Protein AF-A0A0T5VV57-F1 (afdb_monomer_lite)

Radius of gyration: 24.85 Å; chains: 1; bounding box: 82×25×49 Å

Structure (mmCIF, N/CA/C/O backbone):
data_AF-A0A0T5VV57-F1
#
_entry.id   AF-A0A0T5VV57-F1
#
loop_
_atom_site.group_PDB
_atom_site.id
_atom_site.type_symbol
_atom_site.label_atom_id
_atom_site.label_alt_id
_atom_site.label_comp_id
_atom_site.label_asym_id
_atom_site.label_entity_id
_atom_site.label_seq_id
_atom_site.pdbx_PDB_ins_code
_atom_site.Cartn_x
_atom_site.Cartn_y
_atom_site.Cartn_z
_atom_site.occupancy
_atom_site.B_iso_or_equiv
_atom_site.auth_seq_id
_atom_site.auth_comp_id
_atom_site.auth_asym_id
_atom_site.auth_atom_id
_atom_site.pdbx_PDB_model_num
ATOM 1 N N . MET A 1 1 ? -68.385 -3.694 -32.084 1.00 49.56 1 MET A N 1
ATOM 2 C CA . MET A 1 1 ? -67.050 -3.762 -32.719 1.00 49.56 1 MET A CA 1
ATOM 3 C C . MET A 1 1 ? -66.173 -4.662 -31.846 1.00 49.56 1 MET A C 1
ATOM 5 O O . MET A 1 1 ? -65.820 -4.263 -30.746 1.00 49.56 1 MET A O 1
ATOM 9 N N . LYS A 1 2 ? -65.980 -5.934 -32.231 1.00 52.09 2 LYS A N 1
ATOM 10 C CA . LYS A 1 2 ? -65.288 -6.943 -31.405 1.00 52.09 2 LYS A CA 1
ATOM 11 C C . LYS A 1 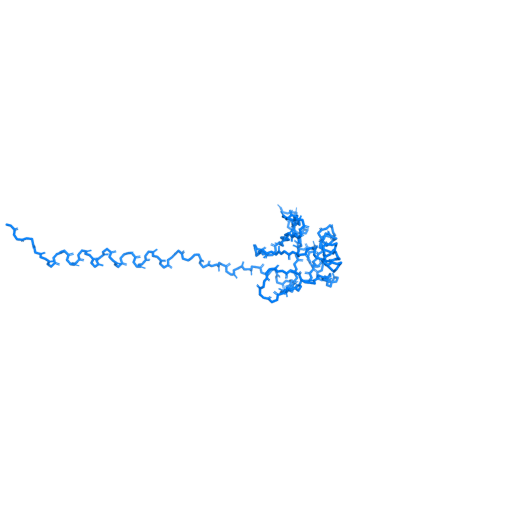2 ? -63.783 -6.840 -31.651 1.00 52.09 2 LYS A C 1
ATOM 13 O O . LYS A 1 2 ? -63.313 -7.207 -32.724 1.00 52.09 2 LYS A O 1
ATOM 18 N N . ILE A 1 3 ? -63.046 -6.303 -30.684 1.00 55.78 3 ILE A N 1
ATOM 19 C CA . ILE A 1 3 ? -61.584 -6.239 -30.744 1.00 55.78 3 ILE A CA 1
ATOM 20 C C . ILE A 1 3 ? -61.056 -7.668 -30.595 1.00 55.78 3 ILE A C 1
ATOM 22 O O . ILE A 1 3 ? -61.344 -8.352 -29.615 1.00 55.78 3 ILE A O 1
ATOM 26 N N . ASN A 1 4 ? -60.335 -8.136 -31.613 1.00 55.25 4 ASN A N 1
ATOM 27 C CA . ASN A 1 4 ? -59.806 -9.491 -31.683 1.00 55.25 4 ASN A CA 1
ATOM 28 C C . ASN A 1 4 ? -58.661 -9.656 -30.675 1.00 55.25 4 ASN A C 1
ATOM 30 O O . ASN A 1 4 ? -57.563 -9.131 -30.869 1.00 55.25 4 ASN A O 1
ATOM 34 N N . THR A 1 5 ? -58.901 -10.435 -29.623 1.00 54.62 5 THR A N 1
ATOM 35 C CA . THR A 1 5 ? -57.970 -10.679 -28.511 1.00 54.62 5 THR A CA 1
ATOM 36 C C . THR A 1 5 ? -56.606 -11.205 -28.979 1.00 54.62 5 THR A C 1
ATOM 38 O O . THR A 1 5 ? -55.586 -10.922 -28.357 1.00 54.62 5 THR A O 1
ATOM 41 N N . LYS A 1 6 ? -56.550 -11.894 -30.130 1.00 55.94 6 LYS A N 1
ATOM 42 C CA . LYS A 1 6 ? -55.302 -12.393 -30.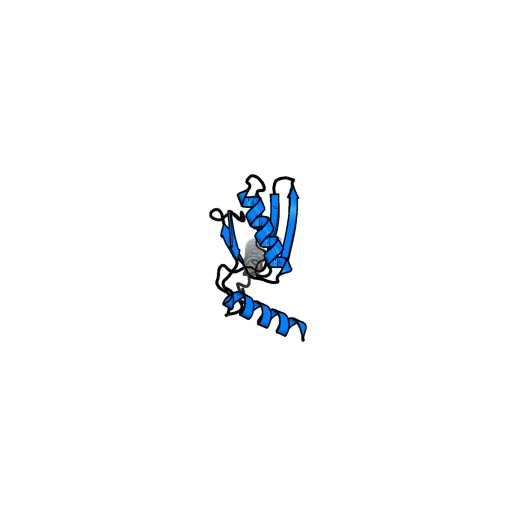738 1.00 55.94 6 LYS A CA 1
ATOM 43 C C . LYS A 1 6 ? -54.309 -11.284 -31.119 1.00 55.94 6 LYS A C 1
ATOM 45 O O . LYS A 1 6 ? -53.106 -11.510 -31.043 1.00 55.94 6 LYS A O 1
ATOM 50 N N . VAL A 1 7 ? -54.786 -10.089 -31.479 1.00 56.88 7 VAL A N 1
ATOM 51 C CA . VAL A 1 7 ? -53.911 -8.963 -31.862 1.00 56.88 7 VAL A CA 1
ATOM 52 C C . VAL A 1 7 ? -53.219 -8.368 -30.632 1.00 56.88 7 VAL A C 1
ATOM 54 O O . VAL A 1 7 ? -52.047 -8.005 -30.692 1.00 56.88 7 VAL A O 1
ATOM 57 N N . ILE A 1 8 ? -53.910 -8.354 -29.488 1.00 57.00 8 ILE A N 1
ATOM 58 C CA . ILE A 1 8 ? -53.387 -7.821 -28.224 1.00 57.00 8 ILE A CA 1
ATOM 59 C C . ILE A 1 8 ? -52.263 -8.720 -27.691 1.00 57.00 8 ILE A C 1
ATOM 61 O O . ILE A 1 8 ? -51.193 -8.224 -27.346 1.00 57.00 8 ILE A O 1
ATOM 65 N N . TYR A 1 9 ? -52.451 -10.045 -27.704 1.00 53.38 9 TYR A N 1
ATOM 66 C CA . TYR A 1 9 ? -51.415 -10.982 -27.248 1.00 53.38 9 TYR A CA 1
ATOM 67 C C . TYR A 1 9 ? -50.143 -10.927 -28.102 1.00 53.38 9 TYR A C 1
ATOM 69 O O . TYR A 1 9 ? -49.041 -11.005 -27.561 1.00 53.38 9 TYR A O 1
ATOM 77 N N . SER A 1 10 ? -50.271 -10.727 -29.418 1.00 55.66 10 SER A N 1
ATOM 78 C CA . SER A 1 10 ? -49.103 -10.626 -30.299 1.00 55.66 10 SER A CA 1
ATOM 79 C C . SER A 1 10 ? -48.283 -9.355 -30.049 1.00 55.66 10 SER A C 1
ATOM 81 O O . SER A 1 10 ? -47.063 -9.376 -30.201 1.00 55.66 10 SER A O 1
ATOM 83 N N . PHE A 1 11 ? -48.927 -8.261 -29.625 1.00 54.53 11 PHE A N 1
ATOM 84 C CA . PHE A 1 11 ? -48.243 -7.001 -29.327 1.00 54.53 11 PHE A CA 1
ATOM 85 C C . PHE A 1 11 ? -47.492 -7.055 -27.987 1.00 54.53 11 PHE A C 1
ATOM 87 O O . PHE A 1 11 ? -46.360 -6.587 -27.891 1.00 54.53 11 PHE A O 1
ATOM 94 N N . VAL A 1 12 ? -48.071 -7.702 -26.967 1.00 57.03 12 VAL A N 1
ATOM 95 C CA . VAL A 1 12 ? -47.432 -7.863 -25.645 1.00 57.03 12 VAL A CA 1
ATOM 96 C C . VAL A 1 12 ? -46.166 -8.724 -25.731 1.00 57.03 12 VAL A C 1
ATOM 98 O O . VAL A 1 12 ? -45.159 -8.411 -25.095 1.00 57.03 12 VAL A O 1
ATOM 101 N N . ILE A 1 13 ? -46.166 -9.761 -26.575 1.00 57.09 13 ILE A N 1
ATOM 102 C CA . ILE A 1 13 ? -44.978 -10.598 -26.798 1.00 57.09 13 ILE A CA 1
ATOM 103 C C . ILE A 1 13 ? -43.866 -9.795 -27.495 1.00 57.09 13 ILE A C 1
ATOM 105 O O . ILE A 1 13 ? -42.700 -9.911 -27.123 1.00 57.09 13 ILE A O 1
ATOM 109 N N . PHE A 1 14 ? -44.204 -8.918 -28.445 1.00 53.34 14 PHE A N 1
ATOM 110 C CA . PHE A 1 14 ? -43.205 -8.126 -29.172 1.00 53.34 14 PHE A CA 1
ATOM 111 C C . PHE A 1 14 ? -42.509 -7.073 -28.284 1.00 53.34 14 PHE A C 1
ATOM 113 O O . PHE A 1 14 ? -41.300 -6.852 -28.396 1.00 53.34 14 PHE A O 1
ATOM 120 N N . VAL A 1 15 ? -43.233 -6.477 -27.330 1.00 54.19 15 VAL A N 1
ATOM 121 C CA . VAL A 1 15 ? -42.646 -5.540 -26.352 1.00 54.19 15 VAL A CA 1
ATOM 122 C C . VAL A 1 15 ? -41.802 -6.280 -25.299 1.00 54.19 15 VAL A C 1
ATOM 124 O O . VAL A 1 15 ? -40.736 -5.802 -24.912 1.00 54.19 15 VAL A O 1
ATOM 127 N N . GLY A 1 16 ? -42.201 -7.489 -24.888 1.00 51.22 16 GLY A N 1
ATOM 128 C CA . GLY A 1 16 ? -41.431 -8.302 -23.935 1.00 51.22 16 GLY A CA 1
ATOM 129 C C . GLY A 1 16 ? -40.074 -8.779 -24.474 1.00 51.22 16 GLY A C 1
ATOM 130 O O . GLY A 1 16 ? -39.077 -8.771 -23.751 1.00 51.22 16 GLY A O 1
ATOM 131 N N . VAL A 1 17 ? -40.000 -9.145 -25.758 1.00 53.34 17 VAL A N 1
ATOM 132 C CA . VAL A 1 17 ? -38.754 -9.649 -26.371 1.00 53.34 17 VAL A CA 1
ATOM 133 C C . VAL A 1 17 ? -37.763 -8.516 -26.671 1.00 53.34 17 VAL A C 1
ATOM 135 O O . VAL A 1 17 ? -36.551 -8.699 -26.535 1.00 53.34 17 VAL A O 1
ATOM 138 N N . THR A 1 18 ? -38.250 -7.317 -27.000 1.00 49.44 18 THR A N 1
ATOM 139 C CA . THR A 1 18 ? -37.378 -6.144 -27.200 1.00 49.44 18 THR A CA 1
ATOM 140 C C . THR A 1 18 ? -36.776 -5.635 -25.886 1.00 49.44 18 THR A C 1
ATOM 142 O O . THR A 1 18 ? -35.612 -5.230 -25.876 1.00 49.44 18 THR A O 1
ATOM 145 N N . TYR A 1 19 ? -37.479 -5.769 -24.755 1.00 50.00 19 TYR A N 1
ATOM 146 C CA . TYR A 1 19 ? -36.909 -5.479 -23.432 1.00 50.00 19 TYR A CA 1
ATOM 147 C C . TYR A 1 19 ? -35.851 -6.499 -22.981 1.00 50.00 19 TYR A C 1
ATOM 149 O O . TYR A 1 19 ? -34.867 -6.117 -22.340 1.00 50.00 19 TYR A O 1
ATOM 157 N N . TRP A 1 20 ? -35.985 -7.779 -23.348 1.00 43.56 20 TRP A N 1
ATOM 158 C CA . TRP A 1 20 ? -34.991 -8.802 -22.989 1.00 43.56 20 TRP A CA 1
ATOM 159 C C . TRP A 1 20 ? -33.671 -8.638 -23.760 1.00 43.56 20 TRP A C 1
ATOM 161 O O . TRP A 1 20 ? -32.588 -8.843 -23.208 1.00 43.56 20 TRP A O 1
ATOM 171 N N . SER A 1 21 ? -33.725 -8.200 -25.019 1.00 45.62 21 SER A N 1
ATOM 172 C CA . SER A 1 21 ? -32.509 -7.934 -25.802 1.00 45.62 21 SER A CA 1
ATOM 173 C C . SER A 1 21 ? -31.800 -6.626 -25.431 1.00 45.62 21 SER A C 1
ATOM 175 O O . SER A 1 21 ? -30.623 -6.469 -25.756 1.00 45.62 21 SER A O 1
ATOM 177 N N . CYS A 1 22 ? -32.457 -5.705 -24.715 1.00 45.38 22 CYS A N 1
ATOM 178 C CA . CYS A 1 22 ? -31.867 -4.409 -24.367 1.00 45.38 22 CYS A CA 1
ATOM 179 C C . CYS A 1 22 ? -31.176 -4.379 -22.990 1.00 45.38 22 CYS A C 1
ATOM 181 O O . CYS A 1 22 ? -30.354 -3.501 -22.734 1.00 45.38 22 CYS A O 1
ATOM 183 N N . THR A 1 23 ? -31.432 -5.354 -22.111 1.00 48.75 23 THR A N 1
ATOM 184 C CA . THR A 1 23 ? -30.826 -5.407 -20.765 1.00 48.75 23 THR A CA 1
ATOM 185 C C . THR A 1 23 ? -29.548 -6.245 -20.688 1.00 48.75 23 THR A C 1
ATOM 187 O O . THR A 1 23 ? -28.760 -6.069 -19.761 1.00 48.75 23 THR A O 1
ATOM 190 N N . LYS A 1 24 ? -29.245 -7.079 -21.695 1.00 45.62 24 LYS A N 1
ATOM 191 C CA . LYS A 1 24 ? -27.979 -7.842 -21.739 1.00 45.62 24 LYS A CA 1
ATOM 192 C C . LYS A 1 24 ? -26.735 -7.027 -22.122 1.00 45.62 24 LYS A C 1
ATOM 194 O O . LYS A 1 24 ? -25.639 -7.571 -22.090 1.00 45.62 24 LYS A O 1
ATOM 199 N N . LYS A 1 25 ? -26.867 -5.737 -22.452 1.00 45.44 25 LYS A N 1
ATOM 200 C CA . LYS A 1 25 ? -25.730 -4.859 -22.809 1.00 45.44 25 LYS A CA 1
ATOM 201 C C . LYS A 1 25 ? -25.393 -3.785 -21.768 1.00 45.44 25 LYS A C 1
ATOM 203 O O . LYS A 1 25 ? -24.619 -2.881 -22.061 1.00 45.44 25 LYS A O 1
ATOM 208 N N . LEU A 1 26 ? -25.949 -3.886 -20.560 1.00 42.72 26 LEU A N 1
ATOM 209 C CA . LEU A 1 26 ? -25.705 -2.931 -19.470 1.00 42.72 26 LEU A CA 1
ATOM 210 C C . LEU A 1 26 ? -25.175 -3.576 -18.185 1.00 42.72 26 LEU A C 1
ATOM 212 O O . LEU A 1 26 ? -25.166 -2.944 -17.134 1.00 42.72 26 LEU A O 1
ATOM 216 N N . GLN A 1 27 ? -24.630 -4.789 -18.269 1.00 38.03 27 GLN A N 1
ATOM 217 C CA . GLN A 1 27 ? -23.415 -5.026 -17.505 1.00 38.03 27 GLN A CA 1
ATOM 218 C C . GLN A 1 27 ? -22.302 -4.377 -18.321 1.00 38.03 27 GLN A C 1
ATOM 220 O O . GLN A 1 27 ? -22.030 -4.861 -19.422 1.00 38.03 27 GLN A O 1
ATOM 225 N N . PRO A 1 28 ? -21.663 -3.287 -17.858 1.00 46.97 28 PRO A N 1
ATOM 226 C CA . PRO A 1 28 ? -20.317 -3.044 -18.324 1.00 46.97 28 PRO A CA 1
ATOM 227 C C . PRO A 1 28 ? -19.575 -4.329 -17.974 1.00 46.97 28 PRO A C 1
ATOM 229 O O . PRO A 1 28 ? -19.331 -4.601 -16.798 1.00 46.97 28 PRO A O 1
ATOM 232 N N . GLU A 1 29 ? -19.290 -5.165 -18.978 1.00 40.94 29 GLU A N 1
ATOM 233 C CA . GLU A 1 29 ? -18.173 -6.083 -18.870 1.00 40.94 29 GLU A CA 1
ATOM 234 C C . GLU A 1 29 ? -17.057 -5.201 -18.347 1.00 40.94 29 GLU A C 1
ATOM 236 O O . GLU A 1 29 ? -16.652 -4.236 -19.008 1.00 40.94 29 GLU A O 1
ATOM 241 N N . ALA A 1 30 ? -16.676 -5.428 -17.090 1.00 40.94 30 ALA A N 1
ATOM 242 C CA . ALA A 1 30 ? -15.497 -4.821 -16.536 1.00 40.94 30 ALA A CA 1
ATOM 243 C C . ALA A 1 30 ? -14.431 -5.202 -17.545 1.00 40.94 30 ALA A C 1
ATOM 245 O O . ALA A 1 30 ? -14.077 -6.376 -17.624 1.00 40.94 30 ALA A O 1
ATOM 246 N N . LYS A 1 31 ? -14.032 -4.249 -18.398 1.00 45.72 31 LYS A N 1
ATOM 247 C CA . LYS A 1 31 ? -12.954 -4.447 -19.348 1.00 45.72 31 LYS A CA 1
ATOM 248 C C . LYS A 1 31 ? -11.790 -4.837 -18.465 1.00 45.72 31 LYS A C 1
ATOM 250 O O . LYS A 1 31 ? -11.115 -3.985 -17.895 1.00 45.72 31 LYS A O 1
ATOM 255 N N . SER A 1 32 ? -11.565 -6.137 -18.338 1.00 43.44 32 SER A N 1
ATOM 256 C CA . SER A 1 32 ? -10.476 -6.751 -17.600 1.00 43.44 32 SER A CA 1
ATOM 257 C C . SER A 1 32 ? -9.174 -6.566 -18.372 1.00 43.44 32 SER A C 1
ATOM 259 O O . SER A 1 32 ? -8.247 -7.356 -18.252 1.00 43.44 32 SER A O 1
ATOM 261 N N . GLY A 1 33 ? -9.073 -5.481 -19.139 1.00 38.56 33 GLY A N 1
ATOM 262 C CA . GLY A 1 33 ? -7.829 -4.832 -19.461 1.00 38.56 33 GLY A CA 1
ATOM 263 C C . GLY A 1 33 ? -7.337 -4.090 -18.227 1.00 38.56 33 GLY A C 1
ATOM 264 O O . GLY A 1 33 ? -7.119 -2.885 -18.276 1.00 38.56 33 GLY A O 1
ATOM 265 N N . HIS A 1 34 ? -7.066 -4.820 -17.138 1.00 42.25 34 HIS A N 1
ATOM 266 C CA . HIS A 1 34 ? -5.807 -4.539 -16.472 1.00 42.25 34 HIS A CA 1
ATOM 267 C C . HIS A 1 34 ? -4.757 -4.773 -17.562 1.00 42.25 34 HIS A C 1
ATOM 269 O O . HIS A 1 34 ? -4.324 -5.900 -17.797 1.00 42.25 34 HIS A O 1
ATOM 275 N N . GLN A 1 35 ? -4.375 -3.711 -18.276 1.00 43.50 35 GLN A N 1
ATOM 276 C CA . GLN A 1 35 ? -3.033 -3.642 -18.822 1.00 43.50 35 GLN A CA 1
ATOM 277 C C . GLN A 1 35 ? -2.119 -3.662 -17.600 1.00 43.50 35 GLN A C 1
ATOM 279 O O . GLN A 1 35 ? -1.670 -2.633 -17.104 1.00 43.50 35 GLN A O 1
ATOM 284 N N . ILE A 1 36 ? -1.914 -4.860 -17.051 1.00 47.06 36 ILE A N 1
ATOM 285 C CA . ILE A 1 36 ? -0.791 -5.137 -16.186 1.00 47.06 36 ILE A CA 1
ATOM 286 C C . ILE A 1 36 ? 0.379 -4.850 -17.113 1.00 47.06 36 ILE A C 1
ATOM 288 O O . ILE A 1 36 ? 0.618 -5.608 -18.057 1.00 47.06 36 ILE A O 1
ATOM 292 N N . ASN A 1 37 ? 1.022 -3.693 -16.933 1.00 47.09 37 ASN A N 1
ATOM 293 C CA . ASN A 1 37 ? 2.316 -3.426 -17.541 1.00 47.09 37 ASN A CA 1
ATOM 294 C C . ASN A 1 37 ? 3.121 -4.712 -17.366 1.00 47.09 37 ASN A C 1
ATOM 296 O O . ASN A 1 37 ? 3.329 -5.137 -16.230 1.00 47.09 37 ASN A O 1
ATOM 300 N N . LYS A 1 38 ? 3.496 -5.370 -18.472 1.00 45.97 38 LYS A N 1
ATOM 301 C CA . LYS A 1 38 ? 4.050 -6.740 -18.498 1.00 45.97 38 LYS A CA 1
ATOM 302 C C . LYS A 1 38 ? 5.350 -6.925 -17.684 1.00 45.97 38 LYS A C 1
ATOM 304 O O . LYS A 1 38 ? 5.957 -7.983 -17.760 1.00 45.97 38 LYS A O 1
ATOM 309 N N . GLY A 1 39 ? 5.791 -5.921 -16.926 1.00 46.97 39 GLY A N 1
ATOM 310 C CA . GLY A 1 39 ? 6.968 -5.956 -16.064 1.00 46.97 39 GLY A CA 1
ATOM 311 C C . GLY A 1 39 ? 6.703 -5.801 -14.562 1.00 46.97 39 GLY A C 1
ATOM 312 O O . GLY A 1 39 ? 7.680 -5.679 -13.830 1.00 46.97 39 GLY A O 1
ATOM 313 N N . TRP A 1 40 ? 5.452 -5.736 -14.081 1.00 56.88 40 TRP A N 1
ATOM 314 C CA . TRP A 1 40 ? 5.156 -5.622 -12.638 1.00 56.88 40 TRP A CA 1
ATOM 315 C C . TRP A 1 40 ? 4.586 -6.938 -12.101 1.00 56.88 40 TRP A C 1
ATOM 317 O O . TRP A 1 40 ? 3.691 -7.522 -12.716 1.00 56.88 40 TRP A O 1
ATOM 327 N N . ASP A 1 41 ? 5.080 -7.403 -10.951 1.00 63.91 41 ASP A N 1
ATOM 328 C CA . ASP A 1 41 ? 4.519 -8.590 -10.297 1.00 63.91 41 ASP A CA 1
ATOM 329 C C . ASP A 1 41 ? 3.078 -8.337 -9.841 1.00 63.91 41 ASP A C 1
ATOM 331 O O . ASP A 1 41 ? 2.722 -7.228 -9.435 1.00 63.91 41 ASP A O 1
ATOM 335 N N . ARG A 1 42 ? 2.250 -9.393 -9.836 1.00 65.06 42 ARG A N 1
ATOM 336 C CA . ARG A 1 42 ? 0.797 -9.331 -9.552 1.00 65.06 42 ARG A CA 1
ATOM 337 C C . ARG A 1 42 ? 0.423 -8.736 -8.182 1.00 65.06 42 ARG A C 1
ATOM 339 O O . ARG A 1 42 ? -0.743 -8.430 -7.966 1.00 65.06 42 ARG A O 1
ATOM 346 N N . ASN A 1 43 ? 1.391 -8.546 -7.285 1.00 75.56 43 ASN A N 1
ATOM 347 C CA . ASN A 1 43 ? 1.193 -8.008 -5.937 1.00 75.56 43 ASN A CA 1
ATOM 348 C C . ASN A 1 43 ? 1.980 -6.716 -5.662 1.00 75.56 43 ASN A C 1
ATOM 350 O O . ASN A 1 43 ? 2.074 -6.305 -4.505 1.00 75.56 43 ASN A O 1
ATOM 354 N N . GLN A 1 44 ? 2.529 -6.077 -6.700 1.00 86.12 44 GLN A N 1
ATOM 355 C CA . GLN A 1 44 ? 3.270 -4.825 -6.579 1.00 86.12 44 GLN A CA 1
ATOM 356 C C . GLN A 1 44 ? 2.386 -3.625 -6.913 1.00 86.12 44 GLN A C 1
ATOM 358 O O . GLN A 1 44 ? 1.802 -3.530 -7.993 1.00 86.12 44 GLN A O 1
ATOM 363 N N . TYR A 1 45 ? 2.334 -2.675 -5.987 1.00 89.25 45 TYR A N 1
ATOM 364 C CA . TYR A 1 45 ? 1.482 -1.501 -6.075 1.00 89.25 45 TYR A CA 1
ATOM 365 C C . TYR A 1 45 ? 2.286 -0.220 -5.895 1.00 89.25 45 TYR A C 1
ATOM 367 O O . TYR A 1 45 ? 3.247 -0.171 -5.128 1.00 89.25 45 TYR A O 1
ATOM 375 N N . PHE A 1 46 ? 1.874 0.837 -6.593 1.00 91.06 46 PHE A N 1
ATOM 376 C CA . PHE A 1 46 ? 2.425 2.175 -6.421 1.00 91.06 46 PHE A CA 1
ATOM 377 C C . PHE A 1 46 ? 1.420 3.039 -5.649 1.00 91.06 46 PHE A C 1
ATOM 379 O O . PHE A 1 46 ? 0.336 3.298 -6.185 1.00 91.06 46 PHE A O 1
ATOM 386 N N . PRO A 1 47 ? 1.720 3.465 -4.408 1.00 92.75 47 PRO A N 1
ATOM 387 C CA . PRO A 1 47 ? 0.805 4.285 -3.623 1.00 92.75 47 PRO A CA 1
ATOM 388 C C . PRO A 1 47 ? 0.726 5.705 -4.195 1.00 92.75 47 PRO A C 1
ATOM 390 O O . PRO A 1 47 ? 1.733 6.401 -4.312 1.00 92.75 47 PRO A O 1
ATOM 393 N N . THR A 1 48 ? -0.483 6.155 -4.529 1.00 92.38 48 THR A N 1
ATOM 394 C CA . THR A 1 48 ? -0.734 7.476 -5.136 1.00 92.38 48 THR A CA 1
ATOM 395 C C . THR A 1 48 ? -1.403 8.447 -4.174 1.00 92.38 48 THR A C 1
ATOM 397 O O . THR A 1 48 ? -1.114 9.646 -4.205 1.00 92.38 48 THR A O 1
ATOM 400 N N . GLY A 1 49 ? -2.263 7.938 -3.292 1.00 91.62 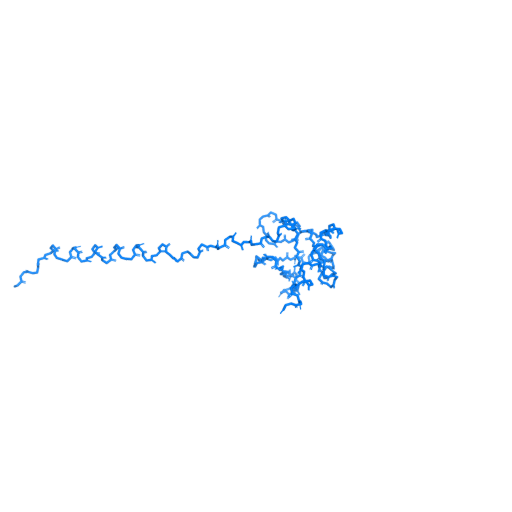49 GLY A N 1
ATOM 401 C CA . GLY A 1 49 ? -3.022 8.726 -2.329 1.00 91.62 49 GLY A CA 1
ATOM 402 C C . GLY A 1 49 ? -3.074 8.040 -0.973 1.00 91.62 49 GLY A C 1
ATOM 403 O O . GLY A 1 49 ? -3.267 6.832 -0.893 1.00 91.62 49 GLY A O 1
ATOM 404 N N . ILE A 1 50 ? -2.893 8.818 0.090 1.00 93.88 50 ILE A N 1
ATOM 405 C CA . ILE A 1 50 ? -3.015 8.367 1.477 1.00 93.88 50 ILE A CA 1
ATOM 406 C C . ILE A 1 50 ? -3.81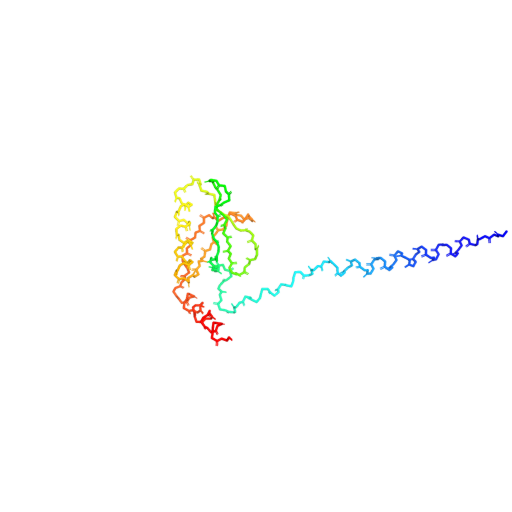2 9.450 2.198 1.00 93.88 50 ILE A C 1
ATOM 408 O O . ILE A 1 50 ? -3.378 10.602 2.228 1.00 93.88 50 ILE A O 1
ATOM 412 N N . LYS A 1 51 ? -4.998 9.108 2.706 1.00 93.44 51 LYS A N 1
ATOM 413 C CA . LYS A 1 51 ? -5.912 10.056 3.359 1.00 93.44 51 LYS A CA 1
ATOM 414 C C . LYS A 1 51 ? -6.479 9.444 4.632 1.00 93.44 51 LYS A C 1
ATOM 416 O O . LYS A 1 51 ? -7.003 8.334 4.595 1.00 93.44 51 LYS A O 1
ATOM 421 N N . SER A 1 52 ? -6.413 10.175 5.739 1.00 92.19 52 SER A N 1
ATOM 422 C CA . SER A 1 52 ? -7.149 9.803 6.949 1.00 92.19 52 SER A CA 1
ATOM 423 C C . SER A 1 52 ? -8.640 10.075 6.729 1.00 92.19 52 SER A C 1
ATOM 425 O O . SER A 1 52 ? -8.991 11.169 6.292 1.00 92.19 52 SER A O 1
ATOM 427 N N . ILE A 1 53 ? -9.502 9.080 6.958 1.00 88.06 53 ILE A N 1
ATOM 428 C CA . ILE A 1 53 ? -10.967 9.222 6.824 1.00 88.06 53 ILE A CA 1
ATOM 429 C C . ILE A 1 53 ? -11.610 9.419 8.201 1.00 88.06 53 ILE A C 1
ATOM 431 O O . ILE A 1 53 ? -12.528 10.220 8.351 1.00 88.06 53 ILE A O 1
ATOM 435 N N . LYS A 1 54 ? -11.139 8.670 9.199 1.00 84.31 54 LYS A N 1
ATOM 436 C CA . LYS A 1 54 ? -11.526 8.754 10.613 1.00 84.31 54 LYS A CA 1
ATOM 437 C C . LYS A 1 54 ? -10.272 8.526 11.451 1.00 84.31 54 LYS A C 1
ATOM 439 O O . LYS A 1 54 ? -9.337 7.904 10.951 1.00 84.31 54 LYS A O 1
ATOM 444 N N . ASP A 1 55 ? -10.279 8.931 12.718 1.00 79.19 55 ASP A N 1
ATOM 445 C CA . ASP A 1 55 ? -9.106 8.872 13.615 1.00 79.19 55 ASP A CA 1
ATOM 446 C C . ASP A 1 55 ? -8.425 7.491 13.689 1.00 79.19 55 ASP A C 1
ATOM 448 O O . ASP A 1 55 ? -7.242 7.384 13.999 1.00 79.19 55 ASP A O 1
ATOM 452 N N . SER A 1 56 ? -9.148 6.422 13.341 1.00 89.62 56 SER A N 1
ATOM 453 C CA . SER A 1 56 ? -8.661 5.042 13.329 1.00 89.62 56 SER A CA 1
ATOM 454 C C . SER A 1 56 ? -8.540 4.396 11.942 1.00 89.62 56 SER A C 1
ATOM 456 O O . SER A 1 56 ? -8.147 3.233 11.868 1.00 89.62 56 SER A O 1
ATOM 458 N N . ILE A 1 57 ? -8.861 5.085 10.838 1.00 92.75 57 ILE A N 1
ATOM 459 C CA . ILE A 1 57 ? -8.872 4.499 9.484 1.00 92.75 57 ILE A CA 1
ATOM 460 C C . ILE A 1 57 ? -8.207 5.434 8.474 1.00 92.75 57 ILE A C 1
ATOM 462 O O . ILE A 1 57 ? -8.703 6.522 8.174 1.00 92.75 57 ILE A O 1
ATOM 466 N N . THR A 1 58 ? -7.127 4.946 7.864 1.00 94.50 58 THR A N 1
ATOM 467 C CA . THR A 1 58 ? -6.460 5.598 6.732 1.00 94.50 58 THR A CA 1
ATOM 468 C C . THR A 1 58 ? -6.803 4.875 5.440 1.00 94.50 58 THR A C 1
ATOM 470 O O . THR A 1 58 ? -6.568 3.677 5.328 1.00 94.50 58 THR A O 1
ATOM 473 N N . SER A 1 59 ? -7.323 5.582 4.443 1.00 94.38 59 SER A N 1
ATOM 474 C CA . SER A 1 59 ? -7.510 5.041 3.097 1.00 94.38 59 SER A CA 1
ATOM 475 C C . SER A 1 59 ? -6.269 5.237 2.239 1.00 94.38 59 SER A C 1
ATOM 477 O O . SER A 1 59 ? -5.586 6.262 2.318 1.00 94.38 59 SER A O 1
ATOM 479 N N . VAL A 1 60 ? -5.995 4.231 1.413 1.00 93.88 60 VAL A N 1
ATOM 480 C CA . VAL A 1 60 ? -4.843 4.172 0.523 1.00 93.88 60 VAL A CA 1
ATOM 481 C C . VAL A 1 60 ? -5.334 3.896 -0.893 1.00 93.88 60 VAL A C 1
ATOM 483 O O . VAL A 1 60 ? -6.125 2.984 -1.131 1.00 93.88 60 VAL A O 1
ATOM 486 N N . SER A 1 61 ? -4.863 4.697 -1.840 1.00 93.31 61 SER A N 1
ATOM 487 C CA . SER A 1 61 ? -5.126 4.541 -3.268 1.00 93.31 61 SER A CA 1
ATOM 488 C C . SER A 1 61 ? -3.851 4.106 -3.978 1.00 93.31 61 SER A C 1
ATOM 490 O O . SER A 1 61 ? -2.761 4.594 -3.664 1.00 93.31 61 SER A O 1
ATOM 492 N N . PHE A 1 62 ? -3.998 3.218 -4.958 1.00 91.62 62 PHE A N 1
ATOM 493 C CA . PHE A 1 62 ? -2.892 2.713 -5.762 1.00 91.62 62 PHE A CA 1
ATOM 494 C C . PHE A 1 62 ? -3.112 3.028 -7.236 1.00 91.62 62 PHE A C 1
ATOM 496 O O . PHE A 1 62 ? -4.241 3.079 -7.710 1.00 91.62 62 PHE A O 1
ATOM 503 N N . PHE A 1 63 ? -2.024 3.227 -7.975 1.00 87.81 63 PHE A N 1
ATOM 504 C CA . PHE A 1 63 ? -2.089 3.557 -9.400 1.00 87.81 63 PHE A CA 1
ATOM 505 C C . PHE A 1 63 ? -2.745 2.452 -10.240 1.00 87.81 63 PHE A C 1
ATOM 507 O O . PHE A 1 63 ? -3.455 2.727 -11.199 1.00 87.81 63 PHE A O 1
ATOM 514 N N . GLN A 1 64 ? -2.502 1.196 -9.871 1.00 85.00 64 GLN A N 1
ATOM 515 C CA . GLN A 1 64 ? -2.887 0.015 -10.640 1.00 85.00 64 GLN A CA 1
ATOM 516 C C . GLN A 1 64 ? -4.387 -0.289 -10.587 1.00 85.00 64 GLN A C 1
ATOM 518 O O . GLN A 1 64 ? -4.888 -1.017 -11.438 1.00 85.00 64 GLN A O 1
ATOM 523 N N . THR A 1 65 ? -5.101 0.181 -9.563 1.00 83.50 65 THR A N 1
ATOM 524 C CA . THR A 1 65 ? -6.449 -0.310 -9.271 1.00 83.50 65 THR A CA 1
ATOM 525 C C . THR A 1 65 ? -7.308 0.737 -8.575 1.00 83.50 65 THR A C 1
ATOM 527 O O . THR A 1 65 ? -6.842 1.477 -7.713 1.00 83.50 65 THR A O 1
ATOM 530 N N . ALA A 1 66 ? -8.596 0.751 -8.922 1.00 85.19 66 ALA A N 1
ATOM 531 C CA . ALA A 1 66 ? -9.616 1.552 -8.248 1.00 85.19 66 ALA A CA 1
ATOM 532 C C . ALA A 1 66 ? -10.186 0.863 -6.993 1.00 85.19 66 ALA A C 1
ATOM 534 O O . ALA A 1 66 ? -11.063 1.419 -6.332 1.00 85.19 66 ALA A O 1
ATOM 535 N N . ARG A 1 67 ? -9.730 -0.359 -6.667 1.00 85.88 67 ARG A N 1
ATOM 536 C CA . ARG A 1 67 ? -10.188 -1.085 -5.476 1.00 85.88 67 ARG A CA 1
ATOM 537 C C . ARG A 1 67 ? -9.899 -0.249 -4.220 1.00 85.88 67 ARG A C 1
ATOM 539 O O . ARG A 1 67 ? -8.798 0.288 -4.101 1.00 85.88 67 ARG A O 1
ATOM 546 N N . PRO A 1 68 ? -10.845 -0.150 -3.270 1.00 85.56 68 PRO A N 1
ATOM 547 C CA . PRO A 1 68 ? -10.602 0.563 -2.025 1.00 85.56 68 PRO A CA 1
ATOM 548 C C . PRO A 1 68 ? -9.660 -0.241 -1.126 1.00 85.56 68 PRO A C 1
ATOM 550 O O . PRO A 1 68 ? -9.918 -1.412 -0.835 1.00 85.56 68 PRO A O 1
ATOM 553 N N . PHE A 1 69 ? -8.600 0.411 -0.647 1.00 92.62 69 PHE A N 1
ATOM 554 C CA . PHE A 1 69 ? -7.730 -0.126 0.394 1.00 92.62 69 PHE A CA 1
ATOM 555 C C . PHE A 1 69 ? -7.719 0.790 1.606 1.00 92.62 69 PHE A C 1
ATOM 557 O O . PHE A 1 69 ? -7.861 2.014 1.493 1.00 92.62 69 PHE A O 1
ATOM 564 N N . TYR A 1 70 ? -7.546 0.188 2.774 1.00 94.62 70 TYR A N 1
ATOM 565 C CA . TYR A 1 70 ? -7.485 0.922 4.024 1.00 94.62 70 TYR A CA 1
ATOM 566 C C . TYR A 1 70 ? -6.570 0.251 5.040 1.00 94.62 70 TYR A C 1
ATOM 568 O O . TYR A 1 70 ? -6.236 -0.928 4.945 1.00 94.62 70 TYR A O 1
ATOM 576 N N . LEU A 1 71 ? -6.172 1.036 6.028 1.00 94.38 71 LEU A N 1
ATOM 577 C CA . LEU A 1 71 ? -5.316 0.658 7.130 1.00 94.38 71 LEU A CA 1
ATOM 578 C C . LEU A 1 71 ? -6.005 1.080 8.430 1.00 94.38 71 LEU A C 1
ATOM 580 O O . LEU A 1 71 ? -6.372 2.245 8.591 1.00 94.38 71 LEU A O 1
ATOM 584 N N . GLU A 1 72 ? -6.188 0.138 9.350 1.00 94.00 72 GLU A N 1
ATOM 585 C CA . GLU A 1 72 ? -6.723 0.431 10.682 1.00 94.00 72 GLU A CA 1
ATOM 586 C C . GLU A 1 72 ? -5.590 0.842 11.623 1.00 94.00 72 GLU A C 1
ATOM 588 O O . GLU A 1 72 ? -4.690 0.053 11.910 1.00 94.00 72 GLU A O 1
ATOM 593 N N . MET A 1 73 ? -5.641 2.064 12.142 1.00 93.12 73 MET A N 1
ATOM 594 C CA . MET A 1 73 ? -4.618 2.682 12.992 1.00 93.12 73 MET A CA 1
ATOM 595 C C . MET A 1 73 ? -4.749 2.268 14.465 1.00 93.12 73 MET A C 1
ATOM 597 O O . MET A 1 73 ? -4.739 3.111 15.356 1.00 93.12 73 MET A O 1
ATOM 601 N N . LYS A 1 74 ? -4.895 0.964 14.721 1.00 88.81 74 LYS A N 1
ATOM 602 C CA . LYS A 1 74 ? -5.028 0.400 16.078 1.00 88.81 74 LYS A CA 1
ATOM 603 C C . LYS A 1 74 ? -3.677 0.064 16.716 1.00 88.81 74 LYS A C 1
ATOM 605 O O . LYS A 1 74 ? -3.486 0.306 17.902 1.00 88.81 74 LYS A O 1
ATOM 610 N N . ASP A 1 75 ? -2.726 -0.409 15.909 1.00 88.56 75 ASP A N 1
ATOM 611 C CA . ASP A 1 75 ? -1.451 -0.952 16.389 1.00 88.56 75 ASP A CA 1
ATOM 612 C C . ASP A 1 75 ? -0.237 -0.143 15.898 1.00 88.56 75 ASP A C 1
ATOM 614 O O . ASP A 1 75 ? -0.267 0.537 14.867 1.00 88.56 75 ASP A O 1
ATOM 618 N N . SER A 1 76 ? 0.905 -0.321 16.571 1.00 88.12 76 SER A N 1
ATOM 619 C CA . SER A 1 76 ? 2.217 0.174 16.117 1.00 88.12 76 SER A CA 1
ATOM 620 C C . SER A 1 76 ? 2.625 -0.379 14.743 1.00 88.12 76 SER A C 1
ATOM 622 O O . SER A 1 76 ? 3.284 0.307 13.960 1.00 88.12 76 SER A O 1
ATOM 624 N N . ARG A 1 77 ? 2.178 -1.596 14.402 1.00 90.75 77 ARG A N 1
ATOM 625 C CA . ARG A 1 77 ? 2.386 -2.212 13.080 1.00 90.75 77 ARG A CA 1
ATOM 626 C C . ARG A 1 77 ? 1.715 -1.420 11.962 1.00 90.75 77 ARG A C 1
ATOM 628 O O . ARG A 1 77 ? 2.306 -1.264 10.895 1.00 90.75 77 ARG A O 1
ATOM 635 N N . SER A 1 78 ? 0.523 -0.884 12.217 1.00 92.19 78 SER A N 1
ATOM 636 C CA . SER A 1 78 ? -0.185 -0.036 11.261 1.00 92.19 78 SER A CA 1
ATOM 637 C C . SER A 1 78 ? 0.592 1.254 11.023 1.00 92.19 78 SER A C 1
ATOM 639 O O . SER A 1 78 ? 0.849 1.600 9.878 1.00 92.19 78 SER A O 1
ATOM 641 N N . LYS A 1 79 ? 1.097 1.907 12.076 1.00 92.81 79 LYS A N 1
ATOM 642 C CA . LYS A 1 79 ? 1.962 3.091 11.910 1.00 92.81 79 LYS A CA 1
ATOM 643 C C . LYS A 1 79 ? 3.172 2.795 11.018 1.00 92.81 79 LYS A C 1
ATOM 645 O O . LYS A 1 79 ? 3.398 3.504 10.046 1.00 92.81 79 LYS A O 1
ATOM 650 N N . LYS A 1 80 ? 3.857 1.670 11.248 1.00 94.69 80 LYS A N 1
ATOM 651 C CA . LYS A 1 80 ? 4.975 1.238 10.394 1.00 94.69 80 LYS A CA 1
ATOM 652 C C . LYS A 1 80 ? 4.558 1.015 8.933 1.00 94.69 80 LYS A C 1
ATOM 654 O O . LYS A 1 80 ? 5.283 1.408 8.023 1.00 94.69 80 LYS A O 1
ATOM 659 N N . CYS A 1 81 ? 3.402 0.397 8.690 1.00 95.00 81 CYS A N 1
ATOM 660 C CA . CYS A 1 81 ? 2.882 0.213 7.332 1.00 95.00 81 CYS A CA 1
ATOM 661 C C . CYS A 1 81 ? 2.574 1.554 6.655 1.00 95.00 81 CYS A C 1
ATOM 663 O O . CYS A 1 81 ? 2.895 1.732 5.480 1.00 95.00 81 CYS A O 1
ATOM 665 N N . LEU A 1 82 ? 1.986 2.497 7.394 1.00 95.12 82 LEU A N 1
ATOM 666 C CA . LEU A 1 82 ? 1.704 3.845 6.913 1.00 95.12 82 LEU A CA 1
ATOM 667 C C . LEU A 1 82 ? 2.992 4.578 6.522 1.00 95.12 82 LEU A C 1
ATOM 669 O O . LEU A 1 82 ? 3.070 5.099 5.409 1.00 95.12 82 LEU A O 1
ATOM 673 N N . ASP A 1 83 ? 4.013 4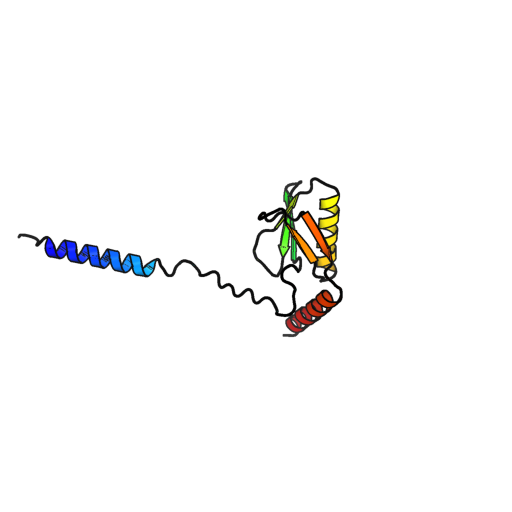.543 7.379 1.00 95.50 83 ASP A N 1
ATOM 674 C CA . ASP A 1 83 ? 5.314 5.164 7.114 1.00 95.50 83 ASP A CA 1
ATOM 675 C C . ASP A 1 83 ? 5.958 4.585 5.848 1.00 95.50 83 ASP A C 1
ATOM 677 O O . ASP A 1 83 ? 6.467 5.318 4.999 1.00 95.50 83 ASP A O 1
ATOM 681 N N . MET A 1 84 ? 5.887 3.262 5.665 1.00 95.62 84 MET A N 1
ATOM 682 C CA . MET A 1 84 ? 6.401 2.607 4.460 1.00 95.62 84 MET A CA 1
ATOM 683 C C . MET A 1 84 ? 5.641 3.029 3.200 1.00 95.62 84 MET A C 1
ATOM 685 O O . MET A 1 84 ? 6.268 3.261 2.167 1.00 95.62 84 MET A O 1
ATOM 689 N N . LEU A 1 85 ? 4.315 3.172 3.270 1.00 95.50 85 LEU A N 1
ATOM 690 C CA . LEU A 1 85 ? 3.500 3.641 2.144 1.00 95.50 85 LEU A CA 1
ATOM 691 C C . LEU A 1 85 ? 3.806 5.099 1.785 1.00 95.50 85 LEU A C 1
ATOM 693 O O . LEU A 1 85 ? 3.938 5.427 0.605 1.00 95.50 85 LEU A O 1
ATOM 697 N N . GLN A 1 86 ? 3.949 5.968 2.787 1.00 95.62 86 GLN A N 1
ATOM 698 C CA . GLN A 1 86 ? 4.316 7.370 2.586 1.00 95.62 86 GLN A CA 1
ATOM 699 C C . GLN A 1 86 ? 5.710 7.491 1.971 1.00 95.62 86 GLN A C 1
ATOM 701 O O . GLN A 1 86 ? 5.902 8.207 0.987 1.00 95.62 86 GLN A O 1
ATOM 706 N N . ARG A 1 87 ? 6.672 6.729 2.494 1.00 95.44 87 ARG A N 1
ATOM 707 C CA . ARG A 1 87 ? 8.032 6.683 1.964 1.00 95.44 87 ARG A CA 1
ATOM 708 C C . ARG A 1 87 ? 8.065 6.160 0.530 1.00 95.44 87 ARG A C 1
ATOM 710 O O . ARG A 1 87 ? 8.687 6.782 -0.322 1.00 95.44 87 ARG A O 1
ATOM 717 N N . ALA A 1 88 ? 7.345 5.080 0.234 1.00 93.44 88 ALA A N 1
ATOM 718 C CA . ALA A 1 88 ? 7.242 4.542 -1.120 1.00 93.44 88 ALA A CA 1
ATOM 719 C C . ALA A 1 88 ? 6.638 5.542 -2.114 1.00 93.44 88 ALA A C 1
ATOM 721 O O . ALA A 1 88 ? 7.117 5.652 -3.242 1.00 93.44 88 ALA A O 1
ATOM 722 N N . ARG A 1 89 ? 5.633 6.317 -1.690 1.00 92.06 89 ARG A N 1
ATOM 723 C CA . ARG A 1 89 ? 5.057 7.393 -2.503 1.00 92.06 89 ARG A CA 1
ATOM 724 C C . ARG A 1 89 ? 6.095 8.474 -2.814 1.00 92.06 89 ARG A C 1
ATOM 726 O O . ARG A 1 89 ? 6.241 8.851 -3.974 1.00 92.06 89 ARG A O 1
ATOM 733 N N . ASN A 1 90 ? 6.824 8.937 -1.798 1.00 91.19 90 ASN A N 1
ATOM 734 C CA . ASN A 1 90 ? 7.832 9.992 -1.938 1.00 91.19 90 ASN A CA 1
ATOM 735 C C . ASN A 1 90 ? 9.027 9.541 -2.791 1.00 91.19 90 ASN A C 1
ATOM 737 O O . ASN A 1 90 ? 9.493 10.281 -3.650 1.00 91.19 90 ASN A O 1
ATOM 741 N N . GLU A 1 91 ? 9.490 8.306 -2.601 1.00 90.94 91 GLU A N 1
ATOM 742 C CA . GLU A 1 91 ? 10.613 7.722 -3.345 1.00 90.94 91 GLU A CA 1
ATOM 743 C C . GLU A 1 91 ? 10.228 7.203 -4.739 1.00 90.94 91 GLU A C 1
ATOM 745 O O . GLU A 1 91 ? 11.085 6.689 -5.466 1.00 90.94 91 GLU A O 1
ATOM 750 N N . GLN A 1 92 ? 8.950 7.310 -5.116 1.00 88.00 92 GLN A N 1
ATOM 751 C CA . GLN A 1 92 ? 8.406 6.747 -6.351 1.00 88.00 92 GLN A CA 1
ATOM 752 C C . GLN A 1 92 ? 8.764 5.259 -6.513 1.00 88.00 92 GLN A C 1
ATOM 754 O O . GLN A 1 92 ? 9.322 4.837 -7.529 1.00 88.00 92 GLN A O 1
ATOM 759 N N . SER A 1 93 ? 8.478 4.482 -5.470 1.00 90.56 93 SER A N 1
ATOM 760 C CA . SER A 1 93 ? 8.828 3.066 -5.345 1.00 90.56 93 SER A CA 1
ATOM 761 C C . SER A 1 93 ? 7.578 2.196 -5.208 1.00 90.56 93 SER A C 1
ATOM 763 O O . SER A 1 93 ? 6.563 2.608 -4.643 1.00 90.56 93 SER A O 1
ATOM 765 N N . LEU A 1 94 ? 7.663 0.964 -5.704 1.00 91.31 94 LEU A N 1
ATOM 766 C CA . LEU A 1 94 ? 6.631 -0.055 -5.571 1.00 91.31 94 LEU A CA 1
ATOM 767 C C . LEU A 1 94 ? 6.696 -0.732 -4.201 1.00 91.31 94 LEU A C 1
ATOM 769 O O . LEU A 1 94 ? 7.769 -0.979 -3.639 1.00 91.31 94 LEU A O 1
ATOM 773 N N . VAL A 1 95 ? 5.535 -1.151 -3.714 1.00 93.25 95 VAL A N 1
ATOM 774 C CA . VAL A 1 95 ? 5.380 -1.950 -2.496 1.00 93.25 95 VAL A CA 1
ATOM 775 C C . VAL A 1 95 ? 4.613 -3.233 -2.773 1.00 93.25 95 VAL A C 1
ATOM 777 O O . VAL A 1 95 ? 3.701 -3.259 -3.593 1.00 93.25 95 VAL A O 1
ATOM 780 N N . ASN A 1 96 ? 4.954 -4.281 -2.036 1.00 92.31 96 ASN A N 1
ATOM 781 C CA . ASN A 1 96 ? 4.126 -5.463 -1.889 1.00 92.31 96 ASN A CA 1
ATOM 782 C C . ASN A 1 96 ? 3.212 -5.269 -0.686 1.00 92.31 96 ASN A C 1
ATOM 784 O O . ASN A 1 96 ? 3.685 -4.949 0.409 1.00 92.31 96 ASN A O 1
ATOM 788 N N . ILE A 1 97 ? 1.915 -5.478 -0.890 1.00 91.19 97 ILE A N 1
ATOM 789 C CA . ILE A 1 97 ? 0.917 -5.389 0.176 1.00 91.19 97 ILE A CA 1
ATOM 790 C C . ILE A 1 97 ? 0.338 -6.769 0.458 1.00 91.19 97 ILE A C 1
ATOM 792 O O . ILE A 1 97 ? 0.066 -7.546 -0.458 1.00 91.19 97 ILE A O 1
ATOM 796 N N . ARG A 1 98 ? 0.120 -7.060 1.738 1.00 90.44 98 ARG A N 1
ATOM 797 C CA . ARG A 1 98 ? -0.661 -8.212 2.182 1.00 90.44 98 ARG A CA 1
ATOM 798 C C . ARG A 1 98 ? -1.979 -7.717 2.756 1.00 90.44 98 ARG A C 1
ATOM 800 O O . ARG A 1 98 ? -1.993 -6.745 3.515 1.00 90.44 98 ARG A O 1
ATOM 807 N N . LEU A 1 99 ? -3.064 -8.393 2.395 1.00 90.69 99 LEU A N 1
ATOM 808 C CA . LEU A 1 99 ? -4.417 -8.054 2.829 1.00 90.69 99 LEU A CA 1
ATOM 809 C C . LEU A 1 99 ? -4.942 -9.053 3.864 1.00 90.69 99 LEU A C 1
ATOM 811 O O . LEU A 1 99 ? -4.534 -10.218 3.871 1.00 90.69 99 LEU A O 1
ATOM 815 N N . GLU A 1 100 ? -5.855 -8.603 4.724 1.00 90.44 100 GLU A N 1
ATOM 816 C CA . GLU A 1 100 ? -6.608 -9.477 5.630 1.00 90.44 100 GLU A CA 1
ATOM 817 C C . GLU A 1 100 ? -7.741 -10.173 4.861 1.00 90.44 100 GLU A C 1
ATOM 819 O O . GLU A 1 100 ? -8.796 -9.586 4.599 1.00 90.44 100 GLU A O 1
ATOM 824 N N . GLY A 1 101 ? -7.519 -11.427 4.463 1.00 86.81 101 GLY A N 1
ATOM 825 C CA . GLY A 1 101 ? -8.489 -12.198 3.683 1.00 86.81 101 GLY A CA 1
ATOM 826 C C . GLY A 1 101 ? -8.878 -11.492 2.378 1.00 86.81 101 GLY A C 1
ATOM 827 O O . GLY A 1 101 ? -8.023 -10.977 1.658 1.00 86.81 101 GLY A O 1
ATOM 828 N N . ASN A 1 102 ? -10.182 -11.438 2.091 1.00 83.06 102 ASN A N 1
ATOM 829 C CA . ASN A 1 102 ? -10.724 -10.743 0.916 1.00 83.06 102 ASN A CA 1
ATOM 830 C C . ASN A 1 102 ? -11.081 -9.271 1.185 1.00 83.06 102 ASN A C 1
ATOM 832 O O . ASN A 1 102 ? -11.591 -8.587 0.293 1.00 83.06 102 ASN A O 1
ATOM 836 N N . SER A 1 103 ? -10.810 -8.759 2.388 1.00 84.88 103 SER A N 1
ATOM 837 C CA . SER A 1 103 ? -11.051 -7.351 2.704 1.00 84.88 103 SER A CA 1
ATOM 838 C C . SER A 1 103 ? -10.051 -6.437 1.976 1.00 84.88 103 SER A C 1
ATOM 840 O O . SER A 1 103 ? -9.008 -6.871 1.486 1.00 84.88 103 SER A O 1
ATOM 842 N N . GLY A 1 104 ? -10.370 -5.144 1.885 1.00 88.69 104 GLY A N 1
ATOM 843 C CA . GLY A 1 104 ? -9.420 -4.112 1.443 1.00 88.69 104 GLY A CA 1
ATOM 844 C C . GLY A 1 104 ? -8.408 -3.710 2.525 1.00 88.69 104 GLY A C 1
ATOM 845 O O . GLY A 1 104 ? -7.661 -2.751 2.331 1.00 88.69 104 GLY A O 1
ATOM 846 N N . LYS A 1 105 ? -8.398 -4.393 3.676 1.00 93.19 105 LYS A N 1
ATOM 847 C CA . LYS A 1 105 ? -7.566 -4.042 4.823 1.00 93.19 105 LYS A CA 1
ATOM 848 C C . LYS A 1 105 ? -6.132 -4.493 4.607 1.00 93.19 105 LYS A C 1
ATOM 850 O O . LYS A 1 105 ? -5.868 -5.679 4.423 1.00 93.19 105 LYS A O 1
ATOM 855 N N . ILE A 1 106 ? -5.206 -3.550 4.679 1.00 92.88 106 ILE A N 1
ATOM 856 C CA . ILE A 1 106 ? -3.770 -3.795 4.600 1.00 92.88 106 ILE A CA 1
ATOM 857 C C . ILE A 1 106 ? -3.279 -4.251 5.977 1.00 92.88 106 ILE A C 1
ATOM 859 O O . ILE A 1 106 ? -3.537 -3.590 6.981 1.00 92.88 106 ILE A O 1
ATOM 863 N N . VAL A 1 107 ? -2.559 -5.371 6.022 1.00 92.88 107 VAL A N 1
ATOM 864 C CA . VAL A 1 107 ? -1.959 -5.909 7.261 1.00 92.88 107 VAL A CA 1
ATOM 865 C C . VAL A 1 107 ? -0.441 -5.830 7.265 1.00 92.88 107 VAL A C 1
ATOM 867 O O . VAL A 1 107 ? 0.177 -5.800 8.326 1.00 92.88 107 VAL A O 1
ATOM 870 N N . GLU A 1 108 ? 0.170 -5.799 6.084 1.00 93.00 108 GLU A N 1
ATOM 871 C CA . GLU A 1 108 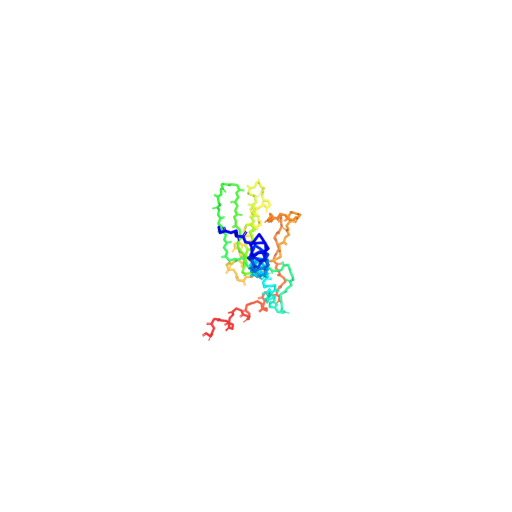? 1.617 -5.764 5.938 1.00 93.00 108 GLU A CA 1
ATOM 872 C C . GLU A 1 108 ? 1.994 -5.039 4.651 1.00 93.00 108 GLU A C 1
ATOM 874 O O . GLU A 1 108 ? 1.344 -5.202 3.613 1.00 93.00 108 GLU A O 1
ATOM 879 N N . VAL A 1 109 ? 3.070 -4.260 4.723 1.00 93.56 109 VAL A N 1
ATOM 880 C CA . VAL A 1 109 ? 3.655 -3.552 3.587 1.00 93.56 109 VAL A CA 1
ATOM 881 C C . VAL A 1 109 ? 5.147 -3.832 3.569 1.00 93.56 109 VAL A C 1
ATOM 883 O O . VAL A 1 109 ? 5.825 -3.725 4.590 1.00 93.56 109 VAL A O 1
ATOM 886 N N . LYS A 1 110 ? 5.669 -4.185 2.398 1.00 93.38 110 LYS A N 1
ATOM 887 C CA . LYS A 1 110 ? 7.097 -4.396 2.155 1.00 93.38 110 LYS A CA 1
ATOM 888 C C . LYS A 1 110 ? 7.512 -3.648 0.902 1.00 93.38 110 LYS A C 1
ATOM 890 O O . LYS A 1 110 ? 6.754 -3.595 -0.061 1.00 93.38 110 LYS A O 1
ATOM 895 N N . PHE A 1 111 ? 8.718 -3.094 0.882 1.00 89.81 111 PHE A N 1
ATOM 896 C CA . PHE A 1 111 ? 9.261 -2.556 -0.364 1.00 89.81 111 PHE A CA 1
ATOM 897 C C . PHE A 1 111 ? 9.438 -3.674 -1.389 1.00 89.81 111 PHE A C 1
ATOM 899 O O . PHE A 1 111 ? 9.774 -4.809 -1.044 1.00 89.81 111 PHE A O 1
ATOM 906 N N . SER A 1 112 ? 9.184 -3.351 -2.653 1.00 87.75 112 SER A N 1
ATOM 907 C CA . SER A 1 112 ? 9.478 -4.265 -3.756 1.00 87.75 112 SER A CA 1
ATOM 908 C C . SER A 1 112 ? 10.982 -4.358 -3.994 1.00 87.75 112 SER A C 1
ATOM 910 O O . SER A 1 112 ? 11.747 -3.484 -3.578 1.00 87.75 112 SER A O 1
ATOM 912 N N . ALA A 1 113 ? 11.404 -5.419 -4.683 1.00 84.56 113 ALA A N 1
ATOM 913 C CA . ALA A 1 113 ? 12.798 -5.606 -5.055 1.00 84.56 113 ALA A CA 1
ATOM 914 C C . ALA A 1 113 ? 13.322 -4.408 -5.867 1.00 84.56 113 ALA A C 1
ATOM 916 O O . ALA A 1 113 ? 12.593 -3.791 -6.651 1.00 84.56 113 ALA A O 1
ATOM 917 N N . LYS A 1 114 ? 14.614 -4.101 -5.704 1.00 80.69 114 LYS A N 1
ATOM 918 C CA . LYS A 1 114 ? 15.276 -2.965 -6.366 1.00 80.69 114 LYS A CA 1
ATOM 919 C C . LYS A 1 114 ? 15.070 -2.979 -7.887 1.00 80.69 114 LYS A C 1
ATOM 921 O O . LYS A 1 114 ? 14.741 -1.948 -8.465 1.00 80.69 114 LYS A O 1
ATOM 926 N N . GLN A 1 115 ? 15.164 -4.156 -8.504 1.00 81.38 115 GLN A N 1
ATOM 927 C CA . GLN A 1 115 ? 14.955 -4.346 -9.940 1.00 81.38 115 GLN A CA 1
ATOM 928 C C . GLN A 1 115 ? 13.550 -3.916 -10.397 1.00 81.38 115 GLN A C 1
ATOM 930 O O . GLN A 1 115 ? 13.417 -3.201 -11.388 1.00 81.38 115 GLN A O 1
ATOM 935 N N . SER A 1 116 ? 12.499 -4.279 -9.656 1.00 79.94 116 SER A N 1
ATOM 936 C CA . SER A 1 116 ? 11.121 -3.879 -9.974 1.00 79.94 116 SER A CA 1
ATOM 937 C C . SER A 1 116 ? 10.930 -2.362 -9.879 1.00 79.94 116 SER A C 1
ATOM 939 O O . SER A 1 116 ? 10.270 -1.763 -10.729 1.00 79.94 116 SER A O 1
ATOM 941 N N . ASN A 1 117 ? 11.565 -1.715 -8.896 1.00 80.75 117 ASN A N 1
ATOM 942 C CA . ASN A 1 117 ? 11.535 -0.256 -8.757 1.00 80.75 117 ASN A CA 1
ATOM 943 C C . ASN A 1 117 ? 12.252 0.456 -9.913 1.00 80.75 117 ASN A C 1
ATOM 945 O O . ASN A 1 117 ? 11.790 1.496 -10.379 1.00 80.75 117 ASN A O 1
ATOM 949 N N . GLU A 1 118 ? 13.356 -0.097 -10.413 1.00 81.75 118 GLU A N 1
ATOM 950 C CA . GLU A 1 118 ? 14.057 0.454 -11.577 1.00 81.75 118 GLU A CA 1
ATOM 951 C C . GLU A 1 118 ? 13.216 0.349 -12.856 1.00 81.75 118 GLU A C 1
ATOM 953 O O . GLU A 1 118 ? 13.096 1.329 -13.597 1.00 81.75 118 GLU A O 1
ATOM 958 N N . ILE A 1 119 ? 12.571 -0.801 -13.086 1.00 80.75 119 ILE A N 1
ATOM 959 C CA . ILE A 1 119 ? 11.643 -1.001 -14.211 1.00 80.75 119 ILE A CA 1
ATOM 960 C C . ILE A 1 119 ? 10.477 -0.008 -14.126 1.00 80.75 119 ILE A C 1
ATOM 962 O O . ILE A 1 119 ? 10.122 0.632 -15.123 1.00 80.75 119 ILE A O 1
ATOM 966 N N . PHE A 1 120 ? 9.908 0.172 -12.932 1.00 80.25 120 PHE A N 1
ATOM 967 C CA . PHE A 1 120 ? 8.849 1.146 -12.680 1.00 80.25 120 PHE A CA 1
ATOM 968 C C . PHE A 1 120 ? 9.288 2.572 -13.026 1.00 80.25 120 PHE A C 1
ATOM 970 O O . PHE A 1 120 ? 8.648 3.233 -13.844 1.00 80.25 120 PHE A O 1
ATOM 977 N N . ARG A 1 121 ? 10.418 3.029 -12.475 1.00 79.81 121 ARG A N 1
ATOM 978 C CA . ARG A 1 121 ? 10.938 4.386 -12.707 1.00 79.81 121 ARG A CA 1
ATOM 979 C C . ARG A 1 121 ? 11.205 4.660 -14.185 1.00 79.81 121 ARG A C 1
ATOM 981 O O . ARG A 1 121 ? 10.844 5.727 -14.678 1.00 79.81 121 ARG A O 1
ATOM 988 N N . ARG A 1 122 ? 11.777 3.693 -14.915 1.00 79.69 122 ARG A N 1
ATOM 989 C CA . ARG A 1 122 ? 11.964 3.805 -16.374 1.00 79.69 122 ARG A CA 1
ATOM 990 C C . ARG A 1 122 ? 10.627 3.994 -17.096 1.00 79.69 122 ARG A C 1
ATOM 992 O O . ARG A 1 122 ? 10.510 4.889 -17.926 1.00 79.69 122 ARG A O 1
ATOM 999 N N . SER A 1 123 ? 9.613 3.213 -16.731 1.00 73.06 123 SER A N 1
ATOM 1000 C CA . SER A 1 123 ? 8.281 3.262 -17.353 1.00 73.06 123 SER A CA 1
ATOM 1001 C C . SER A 1 123 ? 7.562 4.597 -17.105 1.00 73.06 123 SER A C 1
ATOM 1003 O O . SER A 1 123 ? 6.985 5.188 -18.020 1.00 73.06 123 SER A O 1
ATOM 1005 N N . VAL A 1 124 ? 7.641 5.125 -15.879 1.00 70.38 124 VAL A N 1
ATOM 1006 C CA . VAL A 1 124 ? 7.032 6.417 -15.518 1.00 70.38 124 VAL A CA 1
ATOM 1007 C C . VAL A 1 124 ? 7.729 7.583 -16.227 1.00 70.38 124 VAL A C 1
ATOM 1009 O O . VAL A 1 124 ? 7.060 8.486 -16.728 1.00 70.38 124 VAL A O 1
ATOM 1012 N N . ASN A 1 125 ? 9.060 7.552 -16.335 1.00 64.75 125 ASN A N 1
ATOM 1013 C CA . ASN A 1 125 ? 9.826 8.615 -16.991 1.00 64.75 125 ASN A CA 1
ATOM 1014 C C . ASN A 1 125 ? 9.586 8.691 -18.504 1.00 64.75 125 ASN A C 1
ATOM 1016 O O . ASN A 1 125 ? 9.571 9.789 -19.055 1.00 64.75 125 ASN A O 1
ATOM 1020 N N . ILE A 1 126 ? 9.357 7.556 -19.173 1.00 59.94 126 ILE A N 1
ATOM 1021 C CA . ILE A 1 126 ? 8.973 7.535 -20.595 1.00 59.94 126 ILE A CA 1
ATOM 1022 C C . ILE A 1 126 ? 7.614 8.219 -20.789 1.00 59.94 126 ILE A C 1
ATOM 1024 O O . ILE A 1 126 ? 7.433 8.982 -21.733 1.00 59.94 126 ILE A O 1
ATOM 1028 N N . THR A 1 127 ? 6.682 7.997 -19.861 1.00 55.25 127 THR A N 1
ATOM 1029 C CA . THR A 1 127 ? 5.325 8.558 -19.929 1.00 55.25 127 THR A CA 1
ATOM 1030 C C . THR A 1 127 ? 5.305 10.078 -19.722 1.00 55.25 127 THR A C 1
ATOM 1032 O O . THR A 1 127 ? 4.439 10.742 -20.268 1.00 55.25 127 THR A O 1
ATOM 1035 N N . ARG A 1 128 ? 6.266 10.653 -18.981 1.00 55.47 128 ARG A N 1
ATOM 1036 C CA . ARG A 1 128 ? 6.365 12.112 -18.755 1.00 55.47 128 ARG A CA 1
ATOM 1037 C C . ARG A 1 128 ? 6.997 12.906 -19.905 1.00 55.47 128 ARG A C 1
ATOM 1039 O O . ARG A 1 128 ? 6.942 14.129 -19.874 1.00 55.47 128 ARG A O 1
ATOM 1046 N N . LYS A 1 129 ? 7.668 12.243 -20.851 1.00 52.12 129 LYS A N 1
ATOM 1047 C CA . LYS A 1 129 ? 8.351 12.896 -21.986 1.00 52.12 129 LYS A CA 1
ATOM 1048 C C . LYS A 1 129 ? 7.500 12.974 -23.260 1.00 52.12 129 LYS A C 1
ATOM 1050 O O . LYS A 1 129 ? 7.974 13.520 -24.251 1.00 52.12 129 LYS A O 1
ATOM 1055 N N . LYS A 1 130 ? 6.302 12.394 -23.247 1.00 45.91 130 LYS A N 1
ATOM 1056 C CA . LYS A 1 130 ? 5.284 12.553 -24.289 1.00 45.91 130 LYS A CA 1
ATOM 1057 C C . LYS A 1 130 ? 4.260 13.578 -23.837 1.00 45.91 130 LYS A C 1
ATOM 1059 O O . LYS A 1 130 ? 3.740 14.267 -24.734 1.00 45.91 130 LYS A O 1
#

Organism: NCBI:txid687842

Sequence (130 aa):
MKINTKVIYSFVIFVGVTYWSCTKKLQPEAKSGHQINKGWDRNQYFPTGIKSIKDSITSVSFFQTARPFYLEMKDSRSKKCLDMLQRARNEQSLVNIRLEGNSGKIVEVKFSAKQSNEIFRRSVNITRKK

Secondary structure (DSSP, 8-state):
----HHHHHHHHHHHHHHHHHHHTT-S----------TTS-TTEE-EEEEEEEETTEEEEEETTEEEEEEEETTSHHHHHHHHHHHHHHHTT--EEEEESTTSSBEEEEEEPPHHHHHHHHHHHHHHHT-

Foldseek 3Di:
DDDDVVVVVVVVVVVVVVVVVVVVVPPPPPPPPLVPVVLAPPQKWQWDDWADPDPQKIWTDTPSDPDTAIEGNPDPQSVVQVVLNVVSNVVVFIWGFDADPPDSYTRDIDTDDPVSRVVSVVVVVVVVVD

pLDDT: mean 74.88, std 19.5, range [38.03, 95.62]